Protein AF-A0A2S2PEB6-F1 (afdb_monomer)

Secondary structure (DSSP, 8-state):
---PPPSSPPPSS-HHHHHHHHHHHHHHHHTT-PPPHHHHHHHHHHHHHHTT---TTSGGG---HHHHHHHHHHTTTT----S--PPPHHHHT--HHHHHHHHHHHHHHHTT---

Organism: Schizaphis graminum (NCBI:txid13262)

Radius of gyration: 20.42 Å; Cα contacts (8 Å, |Δi|>4): 49; chains: 1; bounding box: 43×41×60 Å

Sequence (115 aa):
KKNLKKHGGQNVLTSSEEKCIVDAVLYASDWGYPFEKDDVKNLVKSYLDRAGKSLKPFKNNLPGEIWYENFIERHNTALKTRLGENIKRSRAAVSRTVVNEYFDNLEITLSGIPP

Structure (mmCIF, N/CA/C/O backbone):
data_AF-A0A2S2PEB6-F1
#
_entry.id   AF-A0A2S2PEB6-F1
#
loop_
_atom_site.group_PDB
_atom_site.id
_atom_site.type_symbol
_atom_site.label_atom_id
_atom_site.label_alt_id
_atom_site.label_comp_id
_atom_site.label_asym_id
_atom_site.label_entity_id
_atom_site.label_seq_id
_atom_site.pdbx_PDB_ins_code
_atom_site.Cartn_x
_atom_site.Cartn_y
_atom_site.Cartn_z
_atom_site.occupancy
_atom_site.B_iso_or_equiv
_atom_site.auth_seq_id
_atom_site.auth_comp_id
_atom_site.auth_asym_id
_atom_site.auth_atom_id
_atom_site.pdbx_PDB_model_num
ATOM 1 N N . LYS A 1 1 ? -3.354 0.898 -35.039 1.00 44.53 1 LYS A N 1
ATOM 2 C CA . LYS A 1 1 ? -2.581 1.983 -34.378 1.00 44.53 1 LYS A CA 1
ATOM 3 C C . LYS A 1 1 ? -1.471 1.336 -33.550 1.00 44.53 1 LYS A C 1
ATOM 5 O O . LYS A 1 1 ? -1.798 0.505 -32.715 1.00 44.53 1 LYS A O 1
ATOM 10 N N . LYS A 1 2 ? -0.186 1.625 -33.807 1.00 48.34 2 LYS A N 1
ATOM 11 C CA . LYS A 1 2 ? 0.911 1.152 -32.938 1.00 48.34 2 LYS A CA 1
ATOM 12 C C . LYS A 1 2 ? 0.753 1.830 -31.571 1.00 48.34 2 LYS A C 1
ATOM 14 O O . LYS A 1 2 ? 0.700 3.055 -31.524 1.00 48.34 2 LYS A O 1
ATOM 19 N N . ASN A 1 3 ? 0.644 1.052 -30.494 1.00 64.62 3 ASN A N 1
ATOM 20 C CA . ASN A 1 3 ? 0.682 1.570 -29.124 1.00 64.62 3 ASN A CA 1
ATOM 21 C C . ASN A 1 3 ? 2.096 2.101 -28.849 1.00 64.62 3 ASN A C 1
ATOM 23 O O . ASN A 1 3 ? 2.981 1.347 -28.445 1.00 64.62 3 ASN A O 1
ATOM 27 N N . LEU A 1 4 ? 2.333 3.380 -29.147 1.00 73.06 4 LEU A N 1
ATOM 28 C CA . LEU A 1 4 ? 3.573 4.054 -28.779 1.00 73.06 4 LEU A CA 1
ATOM 29 C C . LEU A 1 4 ? 3.622 4.163 -27.254 1.00 73.06 4 LEU A C 1
ATOM 31 O O . LEU A 1 4 ? 2.714 4.710 -26.628 1.00 73.06 4 LEU A O 1
ATOM 35 N N . LYS A 1 5 ? 4.670 3.594 -26.656 1.00 72.44 5 LYS A N 1
ATOM 36 C CA . LYS A 1 5 ? 4.932 3.729 -25.222 1.00 72.44 5 LYS A CA 1
ATOM 37 C C . LYS A 1 5 ? 5.228 5.192 -24.895 1.00 72.44 5 LYS A C 1
ATOM 39 O O . LYS A 1 5 ? 5.780 5.911 -25.728 1.00 72.44 5 LYS A O 1
ATOM 44 N N . LYS A 1 6 ? 4.888 5.619 -23.676 1.00 74.56 6 LYS A N 1
ATOM 45 C CA . LYS A 1 6 ? 5.285 6.944 -23.178 1.00 74.56 6 LYS A CA 1
ATOM 46 C C . LYS A 1 6 ? 6.811 7.061 -23.205 1.00 74.56 6 LYS A C 1
ATOM 48 O O . LYS A 1 6 ? 7.501 6.086 -22.907 1.00 74.56 6 LYS A O 1
ATOM 53 N N . HIS A 1 7 ? 7.315 8.240 -23.563 1.00 72.50 7 HIS A N 1
ATOM 54 C CA . HIS A 1 7 ? 8.745 8.537 -23.522 1.00 72.50 7 HIS A CA 1
ATOM 55 C C . HIS A 1 7 ? 9.278 8.403 -22.085 1.00 72.50 7 HIS A C 1
ATOM 57 O O . HIS A 1 7 ? 8.610 8.825 -21.143 1.00 72.50 7 HIS A O 1
ATOM 63 N N . GLY A 1 8 ? 10.467 7.808 -21.930 1.00 75.25 8 GLY A N 1
ATOM 64 C CA . GLY A 1 8 ? 11.104 7.550 -20.634 1.00 75.25 8 GLY A CA 1
ATOM 65 C C . GLY A 1 8 ? 11.080 6.081 -20.189 1.00 75.25 8 GLY A C 1
ATOM 66 O O . GLY A 1 8 ? 10.594 5.188 -20.895 1.00 75.25 8 GLY A O 1
ATOM 67 N N . GLY A 1 9 ? 11.653 5.829 -19.008 1.00 71.38 9 GLY A N 1
ATOM 68 C CA . GLY A 1 9 ? 11.642 4.513 -18.370 1.00 71.38 9 GLY A CA 1
ATOM 69 C C . GLY A 1 9 ? 10.210 4.040 -18.121 1.00 71.38 9 GLY A C 1
ATOM 70 O O . GLY A 1 9 ? 9.363 4.810 -17.682 1.00 71.38 9 GLY A O 1
ATOM 71 N N . GLN A 1 10 ? 9.924 2.781 -18.446 1.00 81.88 10 GLN A N 1
ATOM 72 C CA . GLN A 1 10 ? 8.596 2.212 -18.219 1.00 81.88 10 GLN A CA 1
ATOM 73 C C . GLN A 1 10 ? 8.445 1.785 -16.761 1.00 81.88 10 GLN A C 1
ATOM 75 O O . GLN A 1 10 ? 9.407 1.313 -16.150 1.00 81.88 10 GLN A O 1
ATOM 80 N N . ASN A 1 11 ? 7.227 1.894 -16.232 1.00 84.06 11 ASN A N 1
ATOM 81 C CA . ASN A 1 11 ? 6.918 1.378 -14.904 1.00 84.06 11 ASN A CA 1
ATOM 82 C C . ASN A 1 11 ? 7.187 -0.129 -14.854 1.00 84.06 11 ASN A C 1
ATOM 84 O O . ASN A 1 11 ? 6.872 -0.867 -15.790 1.00 84.06 11 ASN A O 1
ATOM 88 N N . VAL A 1 12 ? 7.776 -0.572 -13.744 1.00 88.56 12 VAL A N 1
ATOM 89 C CA . VAL A 1 12 ? 8.120 -1.985 -13.536 1.00 88.56 12 VAL A CA 1
ATOM 90 C C . VAL A 1 12 ? 6.863 -2.835 -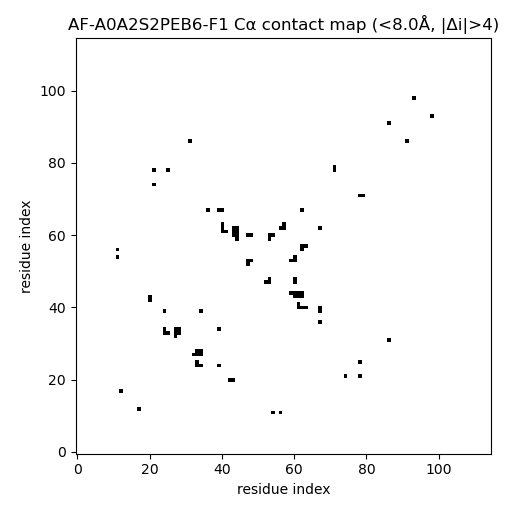13.309 1.00 88.56 12 VAL A C 1
ATOM 92 O O . VAL A 1 12 ? 6.832 -4.005 -13.677 1.00 88.56 12 VAL A O 1
ATOM 95 N N . LEU A 1 13 ? 5.826 -2.226 -12.731 1.00 91.44 13 LEU A N 1
ATOM 96 C CA . LEU A 1 13 ? 4.500 -2.802 -12.542 1.00 91.44 13 LEU A CA 1
ATOM 97 C C . LEU A 1 13 ? 3.545 -2.285 -13.621 1.00 91.44 13 LEU A C 1
ATOM 99 O O . LEU A 1 13 ? 3.635 -1.136 -14.063 1.00 91.44 13 LEU A O 1
ATOM 103 N N . THR A 1 14 ? 2.603 -3.129 -14.027 1.00 92.19 14 THR A N 1
ATOM 104 C CA . THR A 1 14 ? 1.500 -2.726 -14.903 1.00 92.19 14 THR A CA 1
ATOM 105 C C . THR A 1 14 ? 0.553 -1.766 -14.182 1.00 92.19 14 THR A C 1
ATOM 107 O O . THR A 1 14 ? 0.473 -1.738 -12.955 1.00 92.19 14 THR A O 1
ATOM 110 N N . SER A 1 15 ? -0.228 -0.995 -14.942 1.00 91.31 15 SER A N 1
ATOM 111 C CA . SER A 1 15 ? -1.199 -0.059 -14.361 1.00 91.31 15 SER A CA 1
ATOM 112 C C . SER A 1 15 ? -2.255 -0.750 -13.494 1.00 91.31 15 SER A C 1
ATOM 114 O O . SER A 1 15 ? -2.684 -0.181 -12.497 1.00 91.31 15 SER A O 1
ATOM 116 N N . SER A 1 16 ? -2.662 -1.975 -13.844 1.00 93.75 16 SER A N 1
ATOM 117 C CA . SER A 1 16 ? -3.588 -2.764 -13.026 1.00 93.75 16 SER A CA 1
ATOM 118 C C . SER A 1 16 ? -2.952 -3.219 -11.715 1.00 93.75 16 SER A C 1
ATOM 120 O O . SER A 1 16 ? -3.601 -3.155 -10.680 1.00 93.75 16 SER A O 1
ATOM 122 N N . GLU A 1 17 ? -1.683 -3.635 -11.745 1.00 94.50 17 GLU A N 1
ATOM 123 C CA . GLU A 1 17 ? -0.955 -4.033 -10.535 1.00 94.50 17 GLU A CA 1
ATOM 124 C C . GLU A 1 17 ? -0.756 -2.853 -9.591 1.00 94.50 17 GLU A C 1
ATOM 126 O O . GLU A 1 17 ? -1.050 -2.973 -8.404 1.00 94.50 17 GLU A O 1
ATOM 131 N N . GLU A 1 18 ? -0.316 -1.701 -10.112 1.00 94.12 18 GLU A N 1
ATOM 132 C CA . GLU A 1 18 ? -0.196 -0.493 -9.292 1.00 94.12 18 GLU A CA 1
ATOM 133 C C . GLU A 1 18 ? -1.540 -0.095 -8.693 1.00 94.12 18 GLU A C 1
ATOM 135 O O . GLU A 1 18 ? -1.592 0.205 -7.505 1.00 94.12 18 GLU A O 1
ATOM 140 N N . LYS A 1 19 ? -2.629 -0.151 -9.471 1.00 95.12 19 LYS A N 1
ATOM 141 C CA . LYS A 1 19 ? -3.965 0.166 -8.962 1.00 95.12 19 LYS A CA 1
ATOM 142 C C . LYS A 1 19 ? -4.355 -0.742 -7.793 1.00 95.12 19 LYS A C 1
ATOM 144 O O . LYS A 1 19 ? -4.764 -0.234 -6.759 1.00 95.12 19 LYS A O 1
ATOM 149 N N . CYS A 1 20 ? -4.174 -2.058 -7.916 1.00 96.44 20 CYS A N 1
ATOM 150 C CA . CYS A 1 20 ? -4.485 -2.985 -6.826 1.00 96.44 20 CYS A CA 1
ATOM 151 C C . CYS A 1 20 ? -3.660 -2.707 -5.560 1.00 96.44 20 CYS A C 1
ATOM 153 O O . CYS A 1 20 ? -4.169 -2.854 -4.452 1.00 96.44 20 CYS A O 1
ATOM 155 N N . ILE A 1 21 ? -2.397 -2.299 -5.712 1.00 96.31 21 ILE A N 1
ATOM 156 C CA . ILE A 1 21 ? -1.533 -1.935 -4.581 1.00 96.31 21 ILE A CA 1
ATOM 157 C C . ILE A 1 21 ? -2.017 -0.634 -3.930 1.00 96.31 21 ILE A C 1
ATOM 159 O O . ILE A 1 21 ? -2.101 -0.574 -2.707 1.00 96.31 21 ILE A O 1
ATOM 163 N N . VAL A 1 22 ? -2.375 0.382 -4.723 1.00 96.25 22 VAL A N 1
ATOM 164 C CA . VAL A 1 22 ? -2.954 1.640 -4.219 1.00 96.25 22 VAL A CA 1
ATOM 165 C C . VAL A 1 22 ? -4.249 1.367 -3.456 1.00 96.25 22 VAL A C 1
ATOM 167 O O . VAL A 1 22 ? -4.388 1.823 -2.323 1.00 96.25 22 VAL A O 1
ATOM 170 N N . ASP A 1 23 ? -5.160 0.581 -4.033 1.00 96.25 23 ASP A N 1
ATOM 171 C CA . ASP A 1 23 ? -6.435 0.230 -3.404 1.00 96.25 23 ASP A CA 1
ATOM 172 C C . ASP A 1 23 ? -6.202 -0.499 -2.067 1.00 96.25 23 ASP A C 1
ATOM 174 O O . ASP A 1 23 ? -6.808 -0.148 -1.058 1.00 96.25 23 ASP A O 1
ATOM 178 N N . ALA A 1 24 ? -5.262 -1.451 -2.015 1.00 95.31 24 ALA A N 1
ATOM 179 C CA . ALA A 1 24 ? -4.902 -2.147 -0.778 1.00 95.31 24 ALA A CA 1
ATOM 180 C C . ALA A 1 24 ? -4.376 -1.195 0.313 1.00 95.31 24 ALA A C 1
ATOM 182 O O . ALA A 1 24 ? -4.777 -1.309 1.472 1.00 95.31 24 ALA A O 1
ATOM 183 N N . VAL A 1 25 ? -3.516 -0.238 -0.054 1.00 94.75 25 VAL A N 1
ATOM 184 C CA . VAL A 1 25 ? -2.993 0.781 0.874 1.00 94.75 25 VAL A CA 1
ATOM 185 C C . VAL A 1 25 ? -4.117 1.683 1.396 1.00 94.75 25 VAL A C 1
ATOM 187 O O . VAL A 1 25 ? -4.162 1.988 2.590 1.00 94.75 25 VAL A O 1
ATOM 190 N N . LEU A 1 26 ? -5.056 2.079 0.531 1.00 93.12 26 LEU A N 1
ATOM 191 C CA . LEU A 1 26 ? -6.210 2.892 0.919 1.00 93.12 26 LEU A CA 1
ATOM 192 C C . LEU A 1 26 ? -7.158 2.131 1.852 1.00 93.12 26 LEU A C 1
ATOM 194 O O . LEU A 1 26 ? -7.552 2.680 2.879 1.00 93.12 26 LEU A O 1
ATOM 198 N N . TYR A 1 27 ? -7.469 0.864 1.560 1.00 93.31 27 TYR A N 1
ATOM 199 C CA . TYR A 1 27 ? -8.306 0.037 2.435 1.00 93.31 27 TYR A CA 1
ATOM 200 C C . TYR A 1 27 ? -7.689 -0.147 3.817 1.00 93.31 27 TYR A C 1
ATOM 202 O O . TYR A 1 27 ? -8.382 0.008 4.823 1.00 93.31 27 TYR A O 1
ATOM 210 N N . ALA A 1 28 ? -6.382 -0.409 3.882 1.00 90.88 28 ALA A N 1
ATOM 211 C CA . ALA A 1 28 ? -5.676 -0.511 5.151 1.00 90.88 28 ALA A CA 1
ATOM 212 C C . ALA A 1 28 ? -5.778 0.799 5.953 1.00 90.88 28 ALA A C 1
ATOM 214 O O . ALA A 1 28 ? -6.135 0.783 7.134 1.00 90.88 28 ALA A O 1
ATOM 215 N N . SER A 1 29 ? -5.591 1.952 5.297 1.00 87.81 29 SER A N 1
ATOM 216 C CA . SER A 1 29 ? -5.811 3.260 5.924 1.00 87.81 29 SER A CA 1
ATOM 217 C C . SER A 1 29 ? -7.259 3.452 6.386 1.00 87.81 29 SER A C 1
ATOM 219 O O . SER A 1 29 ? -7.484 4.012 7.459 1.00 87.81 29 SER A O 1
ATOM 221 N N . ASP A 1 30 ? -8.246 3.000 5.614 1.00 86.56 30 ASP A N 1
ATOM 222 C CA . ASP A 1 30 ? -9.661 3.144 5.953 1.00 86.56 30 ASP A CA 1
ATOM 223 C C . ASP A 1 30 ? -10.081 2.296 7.152 1.00 86.56 30 ASP A C 1
ATOM 225 O O . ASP A 1 30 ? -10.926 2.738 7.940 1.00 86.56 30 ASP A O 1
ATOM 229 N N . TRP A 1 31 ? -9.455 1.129 7.314 1.00 85.62 31 TRP A N 1
ATOM 230 C CA . TRP A 1 31 ? -9.553 0.270 8.495 1.00 85.62 31 TRP A CA 1
ATOM 231 C C . TRP A 1 31 ? -8.743 0.799 9.686 1.00 85.62 31 TRP A C 1
ATOM 233 O O . TRP A 1 31 ? -8.856 0.285 10.799 1.00 85.62 31 TRP A O 1
ATOM 243 N N . GLY A 1 32 ? -7.976 1.873 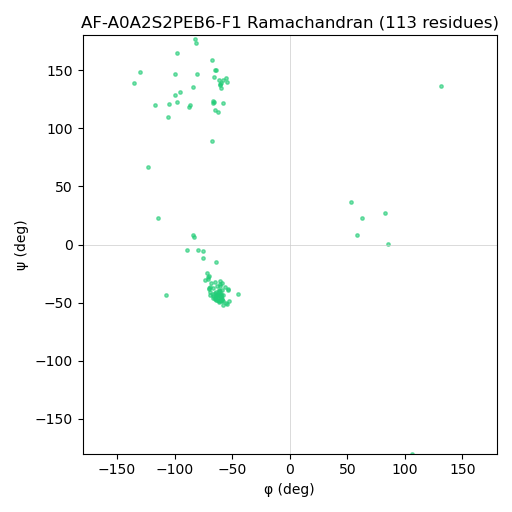9.484 1.00 84.88 32 GLY A N 1
ATOM 244 C CA . GLY A 1 32 ? -7.196 2.538 10.520 1.00 84.88 32 GLY A CA 1
ATOM 245 C C . GLY A 1 32 ? -5.847 1.883 10.800 1.00 84.88 32 GLY A C 1
ATOM 246 O O . GLY A 1 32 ? -5.347 2.015 11.916 1.00 84.88 32 GLY A O 1
ATOM 247 N N . TYR A 1 33 ? -5.289 1.211 9.794 1.00 86.88 33 TYR A N 1
ATOM 248 C CA . TYR A 1 33 ? -3.941 0.650 9.743 1.00 86.88 33 TYR A CA 1
ATOM 249 C C . TYR A 1 33 ? -3.206 1.229 8.520 1.00 86.88 33 TYR A C 1
ATOM 251 O O . TYR A 1 33 ? -2.976 0.516 7.543 1.00 86.88 33 TYR A O 1
ATOM 259 N N . PRO A 1 34 ? -2.916 2.545 8.499 1.00 88.44 34 PRO A N 1
ATOM 260 C CA . PRO A 1 34 ? -2.207 3.156 7.381 1.00 88.44 34 PRO A CA 1
ATOM 261 C C . PRO A 1 34 ? -0.816 2.537 7.233 1.00 88.44 34 PRO A C 1
ATOM 263 O O . PRO A 1 34 ? -0.157 2.242 8.226 1.00 88.44 34 PRO A O 1
ATOM 266 N N . PHE A 1 35 ? -0.382 2.347 5.990 1.00 91.88 35 PHE A N 1
ATOM 267 C CA . PHE A 1 35 ? 0.914 1.743 5.697 1.00 91.88 35 PHE A CA 1
ATOM 268 C C . PHE A 1 35 ? 2.023 2.785 5.738 1.00 91.88 35 PHE A C 1
ATOM 270 O O . PHE A 1 35 ? 1.903 3.862 5.146 1.00 91.88 35 PHE A O 1
ATOM 277 N N . GLU A 1 36 ? 3.126 2.427 6.383 1.00 91.25 36 GLU A N 1
ATOM 278 C CA . GLU A 1 36 ? 4.377 3.153 6.272 1.00 91.25 36 GLU A CA 1
ATOM 279 C C . GLU A 1 36 ? 5.131 2.740 5.001 1.00 91.25 36 GLU A C 1
AT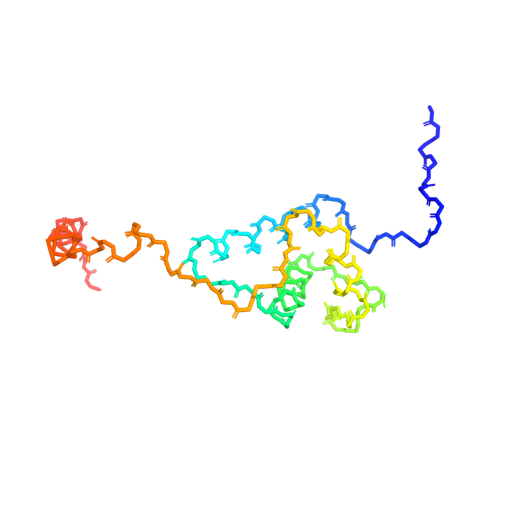OM 281 O O . GLU A 1 36 ? 4.761 1.815 4.270 1.00 91.25 36 GLU A O 1
ATOM 286 N N . LYS A 1 37 ? 6.232 3.435 4.715 1.00 93.69 37 LYS A N 1
ATOM 287 C CA . LYS A 1 37 ? 7.040 3.189 3.517 1.00 93.69 37 LYS A CA 1
ATOM 288 C C . LYS A 1 37 ? 7.447 1.721 3.366 1.00 93.69 37 LYS A C 1
ATOM 290 O O . LYS A 1 37 ? 7.328 1.148 2.279 1.00 93.69 37 LYS A O 1
ATOM 295 N N . ASP A 1 38 ? 7.969 1.127 4.436 1.00 95.38 38 ASP A N 1
ATOM 296 C CA . ASP A 1 38 ? 8.448 -0.251 4.391 1.00 95.38 38 ASP A CA 1
ATOM 297 C C . ASP A 1 38 ? 7.296 -1.255 4.287 1.00 95.38 38 ASP A C 1
ATOM 299 O O . ASP A 1 38 ? 7.467 -2.280 3.628 1.00 95.38 38 ASP A O 1
ATOM 303 N N . ASP A 1 39 ? 6.101 -0.932 4.788 1.00 95.25 39 ASP A N 1
ATOM 304 C CA . ASP A 1 39 ? 4.902 -1.750 4.575 1.00 95.25 39 ASP A CA 1
ATOM 305 C C . ASP A 1 39 ? 4.516 -1.791 3.098 1.00 95.25 39 ASP A C 1
ATOM 307 O O . ASP A 1 39 ? 4.268 -2.866 2.553 1.00 95.25 39 ASP A O 1
ATOM 311 N N . VAL A 1 40 ? 4.538 -0.646 2.405 1.00 95.81 40 VAL A N 1
ATOM 312 C CA . VAL A 1 40 ? 4.258 -0.583 0.958 1.00 95.81 40 VAL A CA 1
ATOM 313 C C . VAL A 1 40 ? 5.297 -1.386 0.168 1.00 95.81 40 VAL A C 1
ATOM 315 O O . VAL A 1 40 ? 4.944 -2.158 -0.728 1.00 95.81 40 VAL A O 1
ATOM 318 N N . LYS A 1 41 ? 6.585 -1.261 0.510 1.00 96.75 41 LYS A N 1
ATOM 319 C CA . LYS A 1 41 ? 7.662 -2.036 -0.133 1.00 96.75 41 LYS A CA 1
ATOM 320 C C . LYS A 1 41 ? 7.502 -3.538 0.116 1.00 96.75 41 LYS A C 1
ATOM 322 O O . LYS A 1 41 ? 7.647 -4.332 -0.816 1.00 96.75 41 LYS A O 1
ATOM 327 N N . ASN A 1 42 ? 7.164 -3.932 1.342 1.00 97.56 42 ASN A N 1
ATOM 328 C CA . ASN A 1 42 ? 6.927 -5.326 1.706 1.00 97.56 42 ASN A CA 1
ATOM 329 C C . ASN A 1 42 ? 5.654 -5.885 1.062 1.00 97.56 42 ASN A C 1
ATOM 331 O O . ASN A 1 42 ? 5.665 -7.032 0.619 1.00 97.56 42 ASN A O 1
ATOM 335 N N . LEU A 1 43 ? 4.594 -5.085 0.924 1.00 97.12 43 LEU A N 1
ATOM 336 C CA . LEU A 1 43 ? 3.380 -5.449 0.195 1.00 97.12 43 LEU A CA 1
ATOM 337 C C . LEU A 1 43 ? 3.711 -5.808 -1.257 1.00 97.12 43 LEU A C 1
ATOM 339 O O . LEU A 1 43 ? 3.302 -6.866 -1.740 1.00 97.12 43 LEU A O 1
ATOM 343 N N . VAL A 1 44 ? 4.496 -4.967 -1.935 1.00 97.06 44 VAL A N 1
ATOM 344 C CA . VAL A 1 44 ? 4.920 -5.203 -3.324 1.00 97.06 44 VAL A CA 1
ATOM 345 C C . VAL A 1 44 ? 5.794 -6.450 -3.421 1.00 97.06 44 VAL A C 1
ATOM 347 O O . VAL A 1 44 ? 5.532 -7.301 -4.268 1.00 97.06 44 VAL A O 1
ATOM 350 N N . LYS A 1 45 ? 6.781 -6.608 -2.530 1.00 96.88 45 LYS A N 1
ATOM 351 C CA . LYS A 1 45 ? 7.613 -7.818 -2.467 1.00 96.88 45 LYS A CA 1
ATOM 352 C C . LYS A 1 45 ? 6.751 -9.071 -2.324 1.00 96.88 45 LYS A C 1
ATOM 354 O O . LYS A 1 45 ? 6.876 -10.013 -3.098 1.00 96.88 45 LYS A O 1
ATOM 359 N N . SER A 1 46 ? 5.841 -9.051 -1.356 1.00 97.06 46 SER A N 1
ATOM 360 C CA . SER A 1 46 ? 4.946 -10.160 -1.044 1.00 97.06 46 SER A CA 1
ATOM 361 C C . SER A 1 46 ? 4.027 -10.504 -2.221 1.00 97.06 46 SER A C 1
ATOM 363 O O . SER A 1 46 ? 3.798 -11.677 -2.511 1.00 97.06 46 SER A O 1
ATOM 365 N N . TYR A 1 47 ? 3.534 -9.491 -2.941 1.00 96.69 47 TYR A N 1
ATOM 366 C CA . TYR A 1 47 ? 2.785 -9.679 -4.181 1.00 96.69 47 TYR A CA 1
ATOM 367 C C . TYR A 1 47 ? 3.631 -10.363 -5.265 1.00 96.69 47 TYR A C 1
ATOM 369 O O . TYR A 1 47 ? 3.187 -11.354 -5.842 1.00 96.69 47 TYR A O 1
ATOM 377 N N . LEU A 1 48 ? 4.846 -9.871 -5.519 1.00 96.38 48 LEU A N 1
ATOM 378 C CA . LEU A 1 48 ? 5.736 -10.413 -6.549 1.00 96.38 48 LEU A CA 1
ATOM 379 C C . LEU A 1 48 ? 6.153 -11.855 -6.256 1.00 96.38 48 LEU A C 1
ATOM 381 O O . LEU A 1 48 ? 6.102 -12.693 -7.156 1.00 96.38 48 LEU A O 1
ATOM 385 N N . ASP A 1 49 ? 6.489 -12.152 -5.000 1.00 96.44 49 ASP A N 1
ATOM 386 C CA . ASP A 1 49 ? 6.863 -13.494 -4.554 1.00 96.44 49 ASP A CA 1
ATOM 387 C C . ASP A 1 49 ? 5.709 -14.484 -4.750 1.00 96.44 49 ASP A C 1
ATOM 389 O O . ASP A 1 49 ? 5.898 -15.538 -5.354 1.00 96.44 49 ASP A O 1
ATOM 393 N N . ARG A 1 50 ? 4.488 -14.124 -4.320 1.00 96.25 50 ARG A N 1
ATOM 394 C CA . ARG A 1 50 ? 3.293 -14.963 -4.523 1.00 96.25 50 ARG A CA 1
ATOM 395 C C . ARG A 1 50 ? 2.923 -15.127 -5.994 1.00 96.25 50 ARG A C 1
ATOM 397 O O . ARG A 1 50 ? 2.401 -16.167 -6.376 1.00 96.25 50 ARG A O 1
ATOM 404 N N . ALA A 1 51 ? 3.176 -14.110 -6.813 1.00 93.69 51 ALA A N 1
ATOM 405 C CA . ALA A 1 51 ? 2.925 -14.157 -8.248 1.00 93.69 51 ALA A CA 1
ATOM 406 C C . ALA A 1 51 ? 4.020 -14.908 -9.030 1.00 93.69 51 ALA A C 1
ATOM 408 O O . ALA A 1 51 ? 3.900 -15.034 -10.249 1.00 93.69 51 ALA A O 1
ATOM 409 N N . GLY A 1 52 ? 5.102 -15.354 -8.375 1.00 94.06 52 GLY A N 1
ATOM 410 C CA . GLY A 1 52 ?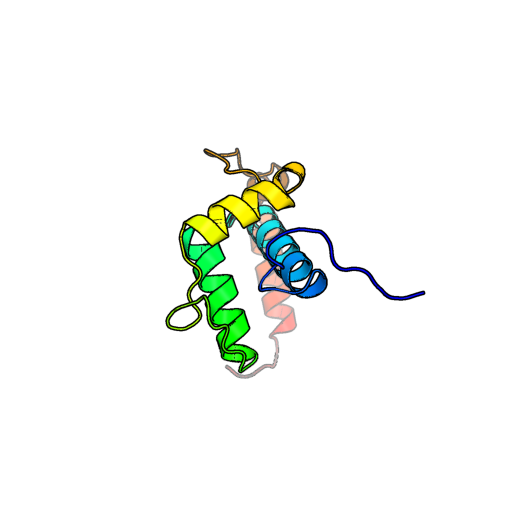 6.254 -15.971 -9.040 1.00 94.06 52 GLY A CA 1
ATOM 411 C C . GLY A 1 52 ? 6.977 -15.024 -10.007 1.00 94.06 52 GLY A C 1
ATOM 412 O O . GLY A 1 52 ? 7.632 -15.474 -10.947 1.00 94.06 52 GLY A O 1
ATOM 413 N N . LYS A 1 53 ? 6.835 -13.706 -9.821 1.00 92.25 53 LYS A N 1
ATOM 414 C CA . LYS A 1 53 ? 7.428 -12.682 -10.688 1.00 92.25 53 LYS A CA 1
ATOM 415 C C . LYS A 1 53 ? 8.754 -12.225 -10.102 1.00 92.25 53 LYS A C 1
ATOM 417 O O . LYS A 1 53 ? 8.824 -11.864 -8.933 1.00 92.25 53 LYS A O 1
ATOM 422 N N . SER A 1 54 ? 9.792 -12.182 -10.935 1.00 92.00 54 SER A N 1
ATOM 423 C CA . SER A 1 54 ? 11.069 -11.561 -10.584 1.00 92.00 54 SER A CA 1
ATOM 424 C C . SER A 1 54 ? 11.345 -10.382 -11.503 1.00 92.00 54 SER A C 1
ATOM 426 O O . SER A 1 54 ? 11.398 -10.523 -12.728 1.00 92.00 54 SER A O 1
ATOM 428 N N . LEU A 1 55 ? 11.487 -9.199 -10.911 1.00 88.81 55 LEU A N 1
ATOM 429 C CA . LEU A 1 55 ? 11.719 -7.961 -11.643 1.00 88.81 55 LEU A CA 1
ATOM 430 C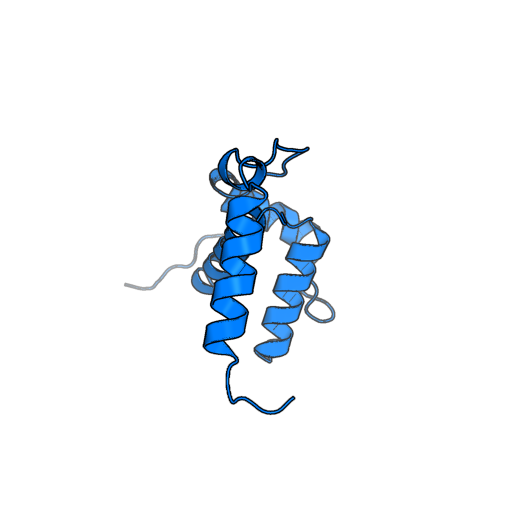 C . LEU A 1 55 ? 13.186 -7.558 -11.500 1.00 88.81 55 LEU A C 1
ATOM 432 O O . LEU A 1 55 ? 13.654 -7.296 -10.397 1.00 88.81 55 LEU A O 1
ATOM 436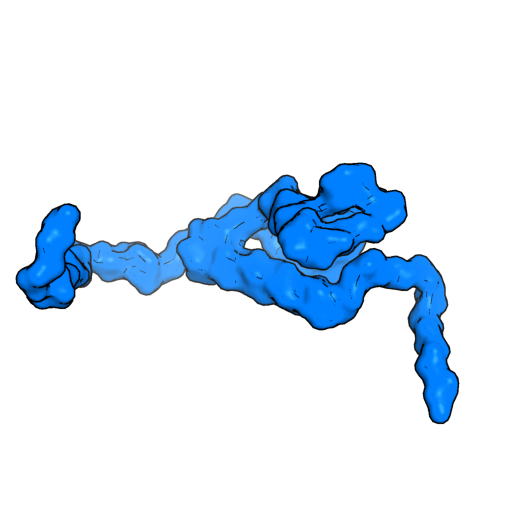 N N . LYS A 1 56 ? 13.896 -7.440 -12.631 1.00 86.88 56 LYS A N 1
ATOM 437 C CA . LYS A 1 56 ? 15.325 -7.070 -12.685 1.00 86.88 56 LYS A CA 1
ATOM 438 C C . LYS A 1 56 ? 15.738 -5.886 -11.787 1.00 86.88 56 LYS A C 1
ATOM 440 O O . LYS A 1 56 ? 16.804 -5.990 -11.189 1.00 86.88 56 LYS A O 1
ATOM 445 N N . PRO A 1 57 ? 14.976 -4.774 -11.678 1.00 88.00 57 PRO A N 1
ATOM 446 C CA . PRO A 1 57 ? 15.396 -3.650 -10.838 1.00 88.00 57 PRO A CA 1
ATOM 447 C C . PRO A 1 57 ? 15.230 -3.895 -9.330 1.00 88.00 57 PRO A C 1
ATOM 449 O O . PRO A 1 57 ? 15.738 -3.102 -8.542 1.00 88.00 57 PRO A O 1
ATOM 452 N N . PHE A 1 58 ? 14.526 -4.950 -8.904 1.00 92.75 58 PHE A N 1
ATOM 453 C CA . PHE A 1 58 ? 14.264 -5.229 -7.491 1.00 92.75 58 PHE A CA 1
ATOM 454 C C . PHE A 1 58 ? 15.121 -6.394 -7.004 1.00 92.75 58 PHE A C 1
ATOM 456 O O . PHE A 1 58 ? 14.887 -7.557 -7.337 1.00 92.75 58 PHE A O 1
ATOM 463 N N . LYS A 1 59 ? 16.107 -6.090 -6.158 1.00 92.56 59 LYS A N 1
ATOM 464 C CA . LYS A 1 59 ? 16.895 -7.124 -5.485 1.00 92.56 59 LYS A CA 1
ATOM 465 C C . LYS A 1 59 ? 15.984 -7.881 -4.516 1.00 92.56 59 LYS A C 1
ATOM 467 O O . LYS A 1 59 ? 15.375 -7.273 -3.642 1.00 92.56 59 LYS A O 1
ATOM 472 N N . ASN A 1 60 ? 15.897 -9.203 -4.668 1.00 92.81 60 ASN A N 1
ATOM 473 C CA . ASN A 1 60 ? 15.018 -10.065 -3.866 1.00 92.81 60 ASN A CA 1
ATOM 474 C C . ASN A 1 60 ? 13.547 -9.604 -3.873 1.00 92.81 60 ASN A C 1
ATOM 476 O O . ASN A 1 60 ? 12.885 -9.654 -2.837 1.00 92.81 60 ASN A O 1
ATOM 480 N N . ASN A 1 61 ? 13.067 -9.095 -5.018 1.00 94.81 61 ASN A N 1
ATOM 481 C CA . ASN A 1 61 ? 11.723 -8.531 -5.194 1.00 94.81 61 ASN A CA 1
ATOM 482 C C . ASN A 1 61 ? 11.370 -7.356 -4.269 1.00 94.81 61 ASN A C 1
ATOM 484 O O . ASN A 1 61 ? 10.230 -6.900 -4.277 1.00 94.81 61 ASN A O 1
ATOM 488 N N . LEU A 1 62 ? 12.331 -6.825 -3.510 1.00 96.12 62 LEU A N 1
ATOM 489 C CA . LEU A 1 62 ? 12.116 -5.679 -2.644 1.00 96.12 62 LEU A CA 1
ATOM 490 C C . LEU A 1 62 ? 12.333 -4.386 -3.442 1.00 96.12 62 LEU A C 1
ATOM 492 O O . LEU A 1 62 ? 13.440 -4.166 -3.951 1.00 96.12 62 LEU A O 1
ATOM 496 N N . PRO A 1 63 ? 11.319 -3.513 -3.556 1.00 96.25 63 PRO A N 1
ATOM 497 C CA . PRO A 1 63 ? 11.511 -2.216 -4.180 1.00 96.25 63 PRO A CA 1
ATOM 498 C C . PRO A 1 63 ? 12.451 -1.330 -3.361 1.00 96.25 63 PRO A C 1
ATOM 500 O O . PRO A 1 63 ? 12.445 -1.354 -2.129 1.00 96.25 63 PRO A O 1
ATOM 503 N N . GLY A 1 64 ? 13.256 -0.532 -4.060 1.00 95.00 64 GLY A N 1
ATOM 504 C CA . GLY A 1 64 ? 14.144 0.452 -3.443 1.00 95.00 64 GLY A CA 1
ATOM 505 C C . GLY A 1 64 ? 13.441 1.765 -3.089 1.00 95.00 64 GLY A C 1
ATOM 506 O O . GLY A 1 64 ? 12.277 1.979 -3.424 1.00 95.00 64 GLY A O 1
ATOM 507 N N . GLU A 1 65 ? 14.192 2.671 -2.466 1.00 94.56 65 GLU A N 1
ATOM 508 C CA . GLU A 1 65 ? 13.709 3.989 -2.033 1.00 94.56 65 GLU A CA 1
ATOM 509 C C . GLU A 1 65 ? 13.156 4.828 -3.188 1.00 94.56 65 GLU A C 1
ATOM 511 O O . GLU A 1 65 ? 12.001 5.239 -3.175 1.00 94.56 65 GLU A O 1
ATOM 516 N N . ILE A 1 66 ? 13.952 4.964 -4.249 1.00 93.19 66 ILE A N 1
ATOM 517 C CA . ILE A 1 66 ? 13.606 5.742 -5.443 1.00 93.19 66 ILE A CA 1
ATOM 518 C C . ILE A 1 66 ? 12.324 5.210 -6.098 1.00 93.19 66 ILE A C 1
ATOM 520 O O . ILE A 1 66 ? 11.541 5.963 -6.673 1.00 93.19 66 ILE A O 1
ATOM 524 N N . TRP A 1 67 ? 12.081 3.897 -6.038 1.00 94.62 67 TRP A N 1
ATOM 525 C CA . TRP A 1 67 ? 10.834 3.346 -6.566 1.00 94.62 67 TRP A CA 1
ATOM 526 C C . TRP A 1 67 ? 9.630 3.816 -5.746 1.00 94.62 67 TRP A C 1
ATOM 528 O O . TRP A 1 67 ? 8.618 4.183 -6.343 1.00 94.62 67 TRP A O 1
ATOM 538 N N . TYR A 1 68 ? 9.747 3.822 -4.415 1.00 94.75 68 TYR A N 1
ATOM 539 C CA . TYR A 1 68 ? 8.680 4.256 -3.517 1.00 94.75 68 TYR A CA 1
ATOM 540 C C . TYR A 1 68 ? 8.360 5.739 -3.712 1.00 94.75 68 TYR A C 1
ATOM 542 O O . TYR A 1 68 ? 7.197 6.080 -3.905 1.00 94.75 68 TYR A O 1
ATOM 550 N N . GLU A 1 69 ? 9.375 6.603 -3.745 1.00 93.50 69 GLU A N 1
ATOM 551 C CA . GLU A 1 69 ? 9.195 8.043 -3.977 1.00 93.50 69 GLU A CA 1
ATOM 552 C C . GLU A 1 69 ? 8.441 8.300 -5.285 1.00 93.50 69 GLU A C 1
ATOM 554 O O . GLU A 1 69 ? 7.395 8.949 -5.290 1.00 93.50 69 GLU A O 1
ATOM 559 N N . ASN A 1 70 ? 8.898 7.679 -6.378 1.00 93.06 70 ASN A N 1
ATOM 560 C CA . ASN A 1 70 ? 8.232 7.784 -7.672 1.00 93.06 70 ASN A CA 1
ATOM 561 C C . ASN A 1 70 ? 6.806 7.197 -7.640 1.00 93.06 70 ASN A C 1
ATOM 563 O O . ASN A 1 70 ? 5.925 7.677 -8.349 1.00 93.06 70 ASN A O 1
ATOM 567 N N . PHE A 1 71 ? 6.569 6.114 -6.891 1.00 93.69 71 PHE A N 1
ATOM 568 C CA . PHE A 1 71 ? 5.242 5.506 -6.747 1.00 93.69 71 PHE A CA 1
ATOM 569 C C . PHE A 1 71 ? 4.270 6.452 -6.038 1.00 93.69 71 PHE A C 1
ATOM 571 O O . PHE A 1 71 ? 3.165 6.664 -6.535 1.00 93.69 71 PHE A O 1
ATOM 578 N N . ILE A 1 72 ? 4.695 7.077 -4.939 1.00 93.44 72 ILE A N 1
ATOM 579 C CA . ILE A 1 72 ? 3.891 8.079 -4.235 1.00 93.44 72 ILE A CA 1
ATOM 580 C C . ILE A 1 72 ? 3.663 9.307 -5.115 1.00 93.44 72 ILE A C 1
ATOM 582 O O . ILE A 1 72 ? 2.537 9.785 -5.187 1.00 93.44 72 ILE A O 1
ATOM 586 N N . GLU A 1 73 ? 4.677 9.785 -5.840 1.00 92.31 73 GLU A N 1
ATOM 587 C CA . GLU A 1 73 ? 4.533 10.924 -6.753 1.00 92.31 73 GLU A CA 1
ATOM 588 C C . GLU A 1 73 ? 3.490 10.653 -7.847 1.00 92.31 73 GLU A C 1
ATOM 590 O O . GLU A 1 73 ? 2.612 11.483 -8.084 1.00 92.31 73 GLU A O 1
ATOM 595 N N . ARG A 1 74 ? 3.524 9.462 -8.465 1.00 92.38 74 ARG A N 1
ATOM 596 C CA . ARG A 1 74 ? 2.541 9.052 -9.485 1.00 92.38 74 ARG A CA 1
ATOM 597 C C . ARG A 1 74 ? 1.109 9.008 -8.957 1.00 92.38 74 ARG A C 1
ATOM 599 O O . ARG A 1 74 ? 0.182 9.253 -9.725 1.00 92.38 74 ARG A O 1
ATOM 606 N N . HIS A 1 75 ? 0.935 8.687 -7.677 1.00 93.31 75 HIS A N 1
ATOM 607 C CA . HIS A 1 75 ? -0.368 8.478 -7.041 1.00 93.31 75 HIS A CA 1
ATOM 608 C C . HIS A 1 75 ? -0.680 9.535 -5.973 1.00 93.31 75 HIS A C 1
ATOM 610 O O . HIS A 1 75 ? -1.521 9.302 -5.109 1.00 93.31 75 HIS A O 1
ATOM 616 N N . ASN A 1 76 ? -0.048 10.713 -6.042 1.00 90.94 76 ASN A N 1
ATOM 617 C CA . ASN A 1 76 ? -0.102 11.759 -5.008 1.00 90.94 76 ASN A CA 1
ATOM 618 C C . ASN A 1 76 ? -1.497 12.377 -4.777 1.00 90.94 76 ASN A C 1
ATOM 620 O O . ASN A 1 76 ? -1.740 13.057 -3.774 1.00 90.94 76 ASN A O 1
ATOM 624 N N . THR A 1 77 ? -2.422 12.154 -5.711 1.00 90.00 77 THR A N 1
ATOM 625 C CA . THR A 1 77 ? -3.823 12.561 -5.599 1.00 90.00 77 THR A CA 1
ATOM 626 C C . THR A 1 77 ? -4.585 11.681 -4.613 1.00 90.00 77 THR A C 1
ATOM 628 O O . THR A 1 77 ? -5.493 12.178 -3.951 1.00 90.00 77 THR A O 1
ATOM 631 N N . ALA A 1 78 ? -4.195 10.409 -4.486 1.00 88.75 78 ALA A N 1
ATOM 632 C CA . ALA A 1 78 ? -4.822 9.423 -3.610 1.00 88.75 78 ALA A CA 1
ATOM 633 C C . ALA A 1 78 ? -3.960 9.094 -2.381 1.00 88.75 78 ALA A C 1
ATOM 635 O O . ALA A 1 78 ? -4.470 9.023 -1.266 1.00 88.75 78 ALA A O 1
ATOM 636 N N . LEU A 1 79 ? -2.652 8.913 -2.571 1.00 90.25 79 LEU A N 1
ATOM 637 C CA . LEU A 1 79 ? -1.701 8.560 -1.524 1.00 90.25 79 LEU A CA 1
ATOM 638 C C . LEU A 1 79 ? -0.978 9.808 -1.022 1.00 90.25 79 LEU A C 1
ATOM 640 O O . LEU A 1 79 ? -0.312 10.509 -1.781 1.00 90.25 79 LEU A O 1
ATOM 644 N N . LYS A 1 80 ? -1.075 10.067 0.282 1.00 81.31 80 LYS A N 1
ATOM 645 C CA . LYS A 1 80 ? -0.311 11.113 0.965 1.00 81.31 80 LYS A CA 1
ATOM 646 C C . LYS A 1 80 ? 0.241 10.567 2.269 1.00 81.31 80 LYS A C 1
ATOM 648 O O . LYS A 1 80 ? -0.473 9.888 3.003 1.00 81.31 80 LYS A O 1
ATOM 653 N N . THR A 1 81 ? 1.484 10.915 2.581 1.00 71.88 81 THR A N 1
ATOM 654 C CA . THR A 1 81 ? 2.066 10.640 3.896 1.00 71.88 81 THR A CA 1
ATOM 655 C C . THR A 1 81 ? 1.299 11.445 4.943 1.00 71.88 81 THR A C 1
ATOM 657 O O . THR A 1 81 ? 1.285 12.676 4.899 1.00 71.88 81 THR A O 1
ATOM 660 N N . ARG A 1 82 ? 0.620 10.759 5.863 1.00 68.88 82 ARG A N 1
ATOM 661 C CA . ARG A 1 82 ? -0.151 11.386 6.941 1.00 68.88 82 ARG A CA 1
ATOM 662 C C . ARG A 1 82 ? 0.671 11.362 8.225 1.00 68.88 82 ARG A C 1
ATOM 664 O O . ARG A 1 82 ? 1.134 10.306 8.629 1.00 68.88 82 ARG A O 1
ATOM 671 N N . LEU A 1 83 ? 0.815 12.517 8.877 1.00 62.09 83 LEU A N 1
ATOM 672 C CA . LEU A 1 83 ? 1.521 12.655 10.163 1.00 62.09 83 LEU A CA 1
ATOM 673 C C . LEU A 1 83 ? 0.630 12.336 11.385 1.00 62.09 83 LEU A C 1
ATOM 675 O O . LEU A 1 83 ? 1.041 12.539 12.521 1.00 62.09 83 LEU A O 1
ATOM 679 N N . GLY A 1 84 ? -0.578 11.816 11.153 1.00 59.69 84 GLY A N 1
ATOM 680 C CA . GLY A 1 84 ? -1.547 11.443 12.181 1.00 59.69 84 GLY A CA 1
ATOM 681 C C . GLY A 1 84 ? -2.932 12.004 11.873 1.00 59.69 84 GLY A C 1
ATOM 682 O O . GLY A 1 84 ? -3.072 13.157 11.470 1.00 59.69 84 GLY A O 1
ATOM 683 N N . GLU A 1 85 ? -3.964 11.184 12.053 1.00 62.91 85 GLU A N 1
ATOM 684 C CA . GLU A 1 85 ? -5.360 11.612 11.972 1.00 62.91 85 GLU A CA 1
ATOM 685 C C . GLU A 1 85 ? -6.129 11.128 13.195 1.00 62.91 85 GLU A C 1
ATOM 687 O O . GLU A 1 85 ? -5.856 10.056 13.737 1.00 62.91 85 GLU A O 1
ATOM 692 N N . ASN A 1 86 ? -7.129 11.909 13.608 1.00 69.56 86 ASN A N 1
ATOM 693 C CA . ASN A 1 86 ? -8.092 11.451 14.598 1.00 69.56 86 ASN A CA 1
ATOM 694 C C . ASN A 1 86 ? -8.824 10.216 14.059 1.00 69.56 86 ASN A C 1
ATOM 696 O O . ASN A 1 86 ? -9.244 10.191 12.899 1.00 69.56 86 ASN A O 1
ATOM 700 N N . ILE A 1 87 ? -9.018 9.206 14.909 1.00 69.88 87 ILE A N 1
ATOM 701 C CA . ILE A 1 87 ? -9.819 8.036 14.541 1.00 69.88 87 ILE A CA 1
ATOM 702 C C . ILE A 1 87 ? -11.222 8.474 14.093 1.00 69.88 87 ILE A C 1
ATOM 704 O O . ILE A 1 87 ? -11.806 9.413 14.640 1.00 69.88 87 ILE A O 1
ATOM 708 N N . LYS A 1 88 ? -11.780 7.792 13.084 1.00 74.31 88 LYS A N 1
ATOM 709 C CA . LYS A 1 88 ? -13.130 8.089 12.577 1.00 74.31 88 LYS A CA 1
ATOM 710 C C . LYS A 1 88 ? -14.144 8.040 13.727 1.00 74.31 88 LYS A C 1
ATOM 712 O O . LYS A 1 88 ? -14.093 7.131 14.555 1.00 74.31 88 LYS A O 1
ATOM 717 N N . ARG A 1 89 ? -15.113 8.969 13.741 1.00 78.31 89 ARG A N 1
ATOM 718 C CA . ARG A 1 89 ? -16.161 9.024 14.781 1.00 78.31 89 ARG A CA 1
ATOM 719 C C . ARG A 1 89 ? -16.897 7.690 14.920 1.00 78.31 89 ARG A C 1
ATOM 721 O O . ARG A 1 89 ? -17.155 7.276 16.036 1.00 78.31 89 ARG A O 1
ATOM 728 N N . SER A 1 90 ? -17.181 7.003 13.814 1.00 77.69 90 SER A N 1
ATOM 729 C CA . SER A 1 90 ? -17.802 5.671 13.830 1.00 77.69 90 SER A CA 1
ATOM 730 C C . SER A 1 90 ? -16.976 4.634 14.598 1.00 77.69 90 SER A C 1
ATOM 732 O O . SER A 1 90 ? -17.542 3.854 15.352 1.00 77.69 90 SER A O 1
ATOM 734 N N . ARG A 1 91 ? -15.641 4.662 14.468 1.00 74.88 91 ARG A N 1
ATOM 735 C CA . ARG A 1 91 ? -14.724 3.797 15.228 1.00 74.88 91 ARG A CA 1
ATOM 736 C C . ARG A 1 91 ? -14.668 4.191 16.705 1.00 74.88 91 ARG A C 1
ATOM 738 O O . ARG A 1 91 ? -14.599 3.321 17.561 1.00 74.88 91 ARG A O 1
ATOM 745 N N . ALA A 1 92 ? -14.712 5.488 17.004 1.00 78.75 92 ALA A N 1
ATOM 746 C CA . ALA A 1 92 ? -14.751 5.986 18.380 1.00 78.75 92 ALA A CA 1
ATOM 747 C C . ALA A 1 92 ? -16.106 5.745 19.074 1.00 78.75 92 ALA A C 1
ATOM 749 O O . ALA A 1 92 ? -16.167 5.686 20.295 1.00 78.75 92 ALA A O 1
ATOM 750 N N . ALA A 1 93 ? -17.190 5.618 18.303 1.00 84.25 93 ALA A N 1
ATOM 751 C CA . ALA A 1 93 ? -18.558 5.469 18.796 1.00 84.25 93 ALA A CA 1
ATOM 752 C C . ALA A 1 93 ? -18.933 4.026 19.180 1.00 84.25 93 ALA A C 1
ATOM 754 O O . ALA A 1 93 ? -20.097 3.769 19.487 1.00 84.25 93 ALA A O 1
ATOM 755 N N . VAL A 1 94 ? -17.983 3.084 19.164 1.00 83.12 94 VAL A N 1
ATOM 756 C CA . VAL A 1 94 ? -18.216 1.708 19.624 1.00 83.12 94 VAL A CA 1
ATOM 757 C C . VAL A 1 94 ? -18.578 1.738 21.111 1.00 83.12 94 VAL A C 1
ATOM 759 O O . VAL A 1 94 ? -17.769 2.126 21.953 1.00 83.12 94 VAL A O 1
ATOM 762 N N . SER A 1 95 ? -19.814 1.352 21.430 1.00 87.50 95 SER A N 1
ATOM 763 C CA . SER A 1 95 ? -20.341 1.324 22.795 1.00 87.50 95 SER A CA 1
ATOM 764 C C . SER A 1 95 ? -20.270 -0.082 23.393 1.00 87.50 95 SER A C 1
ATOM 766 O O . SER A 1 95 ? -20.140 -1.075 22.677 1.00 87.50 95 SER A O 1
ATOM 768 N N . ARG A 1 96 ? -20.422 -0.182 24.720 1.00 90.81 96 ARG A N 1
ATOM 769 C CA . ARG A 1 96 ? -20.541 -1.474 25.418 1.00 90.81 96 ARG A CA 1
ATOM 770 C C . ARG A 1 96 ? -21.655 -2.345 24.828 1.00 90.81 96 ARG A C 1
ATOM 772 O O . ARG A 1 96 ? -21.480 -3.551 24.717 1.00 90.81 96 ARG A O 1
ATOM 779 N N . THR A 1 97 ? -22.770 -1.731 24.434 1.00 93.88 97 THR A N 1
ATOM 780 C CA . THR A 1 97 ? -23.908 -2.428 23.826 1.00 93.88 97 THR A CA 1
ATOM 781 C C . THR A 1 97 ? -23.511 -3.103 22.519 1.00 93.88 97 THR A C 1
ATOM 783 O O . THR A 1 97 ? -23.754 -4.291 22.369 1.00 93.88 97 THR A O 1
ATOM 786 N N . VAL A 1 98 ? -22.814 -2.384 21.629 1.00 91.44 98 VAL A N 1
ATOM 787 C CA . VAL A 1 98 ? -22.351 -2.926 20.337 1.00 91.44 98 VAL A CA 1
ATOM 788 C C . VAL A 1 98 ? -21.412 -4.118 20.536 1.00 91.44 98 VAL A C 1
ATOM 790 O O . VAL A 1 98 ? -21.489 -5.101 19.805 1.00 91.44 98 VAL A O 1
ATOM 793 N N . VAL A 1 99 ? -20.524 -4.043 21.532 1.00 92.38 99 VAL A N 1
ATOM 794 C CA . VAL A 1 99 ? -19.601 -5.144 21.846 1.00 92.38 99 VAL A CA 1
ATOM 795 C C . VAL A 1 99 ? -20.358 -6.366 22.359 1.00 92.38 99 VAL A C 1
ATOM 797 O O . VAL A 1 99 ? -20.095 -7.470 21.893 1.00 92.38 99 VAL A O 1
ATOM 800 N N . ASN A 1 100 ? -21.303 -6.181 23.282 1.00 96.50 100 ASN A N 1
ATOM 801 C CA . ASN A 1 100 ? -22.097 -7.287 23.814 1.00 96.50 100 ASN A CA 1
ATOM 802 C C . ASN A 1 100 ? -22.941 -7.947 22.714 1.00 96.50 100 ASN A C 1
ATOM 804 O O . ASN A 1 100 ? -22.851 -9.155 22.541 1.00 96.50 100 ASN A O 1
ATOM 808 N N . GLU A 1 101 ? -23.652 -7.157 21.902 1.00 96.00 101 GLU A N 1
ATOM 809 C CA . GLU A 1 101 ? -24.457 -7.671 20.785 1.00 96.00 101 GLU A CA 1
ATOM 810 C C . GLU A 1 101 ? -23.624 -8.505 19.804 1.00 96.00 101 GLU A C 1
ATOM 812 O O . GLU A 1 101 ? -24.107 -9.503 19.274 1.00 96.00 101 GLU A O 1
ATOM 817 N N . TYR A 1 102 ? -22.367 -8.129 19.549 1.00 94.12 102 TYR A N 1
ATOM 818 C CA . TYR A 1 102 ? -21.478 -8.933 18.711 1.00 94.12 102 TYR A CA 1
ATOM 819 C C . TYR A 1 102 ? -21.234 -10.328 19.305 1.00 94.12 102 TYR A C 1
ATOM 821 O O . TYR A 1 102 ? -21.367 -11.317 18.585 1.00 94.12 102 TYR A O 1
ATOM 829 N N . PHE A 1 103 ? -20.897 -10.420 20.596 1.00 95.56 103 PHE A N 1
ATOM 830 C CA . PHE A 1 103 ? -20.635 -11.706 21.251 1.00 95.56 103 PHE A CA 1
ATOM 831 C C . PHE A 1 103 ? -21.905 -12.543 21.429 1.00 95.56 103 PHE A C 1
ATOM 833 O O . PHE A 1 103 ? -21.850 -13.746 21.188 1.00 95.56 103 PHE A O 1
ATOM 840 N N . ASP A 1 104 ? -23.039 -11.914 21.745 1.00 95.81 104 ASP A N 1
ATOM 841 C CA . ASP A 1 104 ? -24.338 -12.589 21.844 1.00 95.81 104 ASP A CA 1
ATOM 842 C C . ASP A 1 104 ? -24.715 -13.235 20.497 1.00 95.81 104 ASP A C 1
ATOM 844 O O . ASP A 1 104 ? -25.089 -14.406 20.423 1.00 95.81 104 ASP A O 1
ATOM 848 N N . ASN A 1 105 ? -24.548 -12.497 19.392 1.00 95.50 105 ASN A N 1
ATOM 849 C CA . ASN A 1 105 ? -24.784 -13.034 18.051 1.00 95.50 105 ASN A CA 1
ATOM 850 C C . ASN A 1 105 ? -23.766 -14.119 17.678 1.00 95.50 105 ASN A C 1
ATOM 852 O O . ASN A 1 105 ? -24.127 -15.110 17.041 1.00 95.50 105 ASN A O 1
ATOM 856 N N . LEU A 1 106 ? -22.502 -13.955 18.076 1.00 94.19 106 LEU A N 1
ATOM 857 C CA . LEU A 1 106 ? -21.453 -14.934 17.811 1.00 94.19 106 LEU A CA 1
ATOM 858 C C . LEU A 1 106 ? -21.759 -16.272 18.497 1.00 94.19 106 LEU A C 1
ATOM 860 O O . LEU A 1 106 ? -21.656 -17.315 17.853 1.00 94.19 106 LEU A O 1
ATOM 864 N N . GLU A 1 107 ? -22.196 -16.249 19.757 1.00 93.62 107 GLU A N 1
ATOM 865 C CA . GLU A 1 107 ? -22.592 -1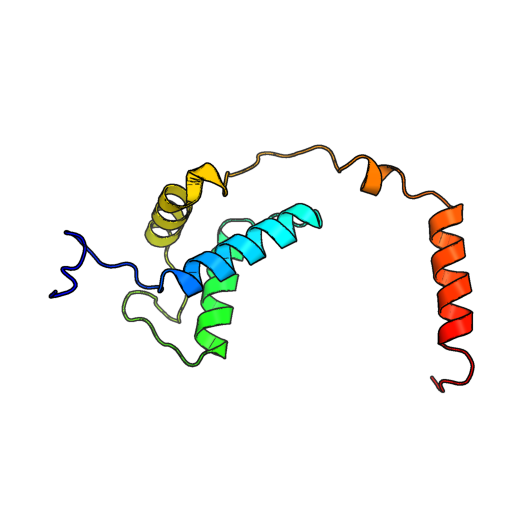7.443 20.511 1.00 93.62 107 GLU A CA 1
ATOM 866 C C . GLU A 1 107 ? -23.725 -18.207 19.812 1.00 93.62 107 GLU A C 1
ATOM 868 O O . GLU A 1 107 ? -23.634 -19.424 19.637 1.00 93.62 107 GLU A O 1
ATOM 873 N N . ILE A 1 108 ? -24.741 -17.494 19.311 1.00 93.88 108 ILE A N 1
ATOM 874 C CA . ILE A 1 108 ? -25.826 -18.098 18.522 1.00 93.88 108 ILE A CA 1
ATOM 875 C C . ILE A 1 108 ? -25.265 -18.787 17.273 1.00 93.88 108 ILE A C 1
ATOM 877 O O . ILE A 1 108 ? -25.626 -19.926 16.983 1.00 93.88 108 ILE A O 1
ATOM 881 N N . THR A 1 109 ? -24.372 -18.121 16.533 1.00 92.50 109 THR A N 1
ATOM 882 C CA . THR A 1 109 ? -23.827 -18.674 15.280 1.00 92.50 109 THR A CA 1
ATOM 883 C C . THR A 1 109 ? -22.890 -19.862 15.481 1.00 92.50 109 THR A C 1
ATOM 885 O O . THR A 1 109 ? -22.774 -20.698 14.588 1.00 92.50 109 THR A O 1
ATOM 888 N N . LEU A 1 110 ? -22.230 -19.949 16.637 1.00 91.62 110 LEU A N 1
ATOM 889 C CA . LEU A 1 110 ? -21.324 -21.043 16.987 1.00 91.62 110 LEU A CA 1
ATOM 890 C C . LEU A 1 110 ? -22.039 -22.209 17.687 1.00 91.62 110 LEU A C 1
ATOM 892 O O . LEU A 1 110 ? -21.419 -23.241 17.946 1.00 91.62 110 LEU A O 1
ATOM 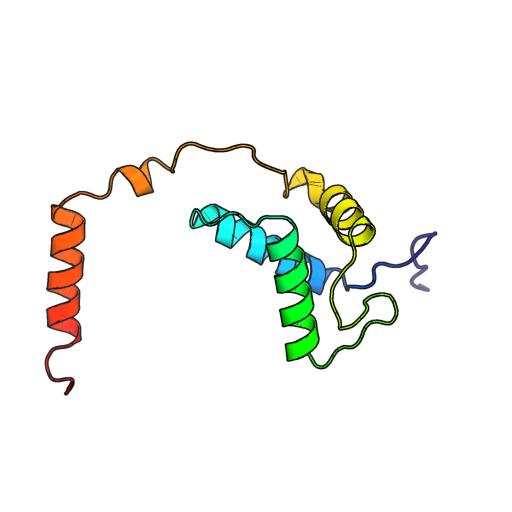896 N N . SER A 1 111 ? -23.337 -22.078 17.979 1.00 91.69 111 SER A N 1
ATOM 897 C CA . SER A 1 111 ? -24.118 -23.127 18.629 1.00 91.69 111 SER A CA 1
ATOM 898 C C . SER A 1 111 ? -24.086 -24.430 17.819 1.00 91.69 111 SER A C 1
ATOM 900 O O . SER A 1 111 ? -24.474 -24.473 16.652 1.00 91.69 111 SER A O 1
ATOM 902 N N . GLY A 1 112 ? -23.607 -25.509 18.445 1.00 86.69 112 GLY A N 1
ATOM 903 C CA . GLY A 1 112 ? -23.509 -26.835 17.825 1.00 86.69 112 GLY A CA 1
ATOM 904 C C . GLY A 1 112 ? -22.243 -27.080 16.997 1.00 86.69 112 GLY A C 1
ATOM 905 O O . GLY A 1 112 ? -22.086 -28.185 16.476 1.00 86.69 112 GLY A O 1
ATOM 906 N N . ILE A 1 113 ? -21.328 -26.109 16.903 1.00 85.75 113 ILE A N 1
ATOM 907 C CA . ILE A 1 113 ? -19.999 -26.325 16.324 1.00 85.75 113 ILE A CA 1
ATOM 908 C C . ILE A 1 113 ? -19.065 -26.823 17.442 1.00 85.75 113 ILE A C 1
ATOM 910 O O . ILE A 1 113 ? -18.889 -26.120 18.438 1.00 85.75 113 ILE A O 1
ATOM 914 N N . PRO A 1 114 ? -18.497 -28.039 17.335 1.00 77.81 114 PRO A N 1
ATOM 915 C CA . PRO A 1 114 ? -17.547 -28.542 18.322 1.00 77.81 114 PRO A CA 1
ATOM 916 C C . PRO A 1 114 ? -16.258 -27.693 18.346 1.00 77.81 114 PRO A C 1
ATOM 918 O O . PRO A 1 114 ? -15.904 -27.115 17.316 1.00 77.81 114 PRO A O 1
ATOM 921 N N . PRO A 1 115 ? -15.587 -27.608 19.511 1.00 74.88 115 PRO A N 1
ATOM 922 C CA . PRO A 1 115 ? -14.419 -26.752 19.726 1.00 74.88 115 PRO A CA 1
ATOM 923 C C . PRO A 1 115 ? -13.187 -27.156 18.907 1.00 74.88 115 PRO A C 1
ATOM 925 O O . PRO A 1 115 ? -13.020 -28.365 18.622 1.00 74.88 115 PRO A O 1
#

Mean predicted aligned error: 8.62 Å

Foldseek 3Di:
DPPDDPPDDDDQDDPVRLVVLLVVQVVCVVVVNHDDLQRSQVVQLVVCVVVVHDGPCDDSSGDDPVSSVVSCVVVVVRDDDDPDDDDDVVVVPDDPVNVVVVVVVVCVVCPPPDD

Nearest PDB structures (foldseek):
  6ptj-assembly1_B  TM=2.162E-01  e=6.034E+00  Saccharomyces cerevisiae S288C

Solvent-accessible surface area (backbone atoms only — not comparable to full-atom values): 7281 Å² total; per-residue (Å²): 132,86,84,76,73,73,90,71,87,74,72,93,59,53,72,67,57,50,47,56,52,51,51,52,46,50,51,33,36,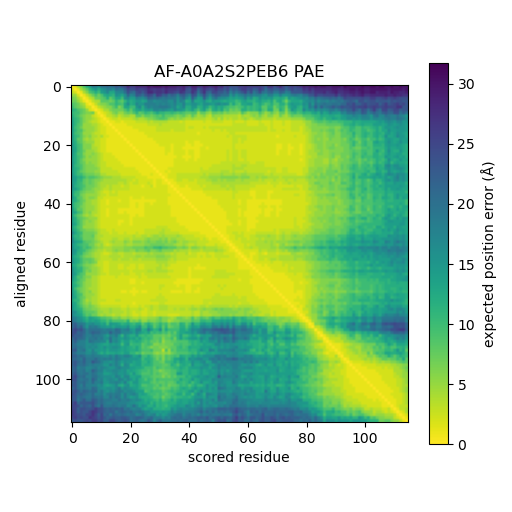74,76,70,54,62,68,51,75,65,52,53,31,49,51,52,20,53,50,29,59,77,68,74,50,81,51,91,92,24,68,92,39,36,60,52,68,72,54,51,56,52,52,41,64,77,38,50,92,81,48,72,94,74,97,75,77,82,77,54,67,76,73,70,62,69,44,74,64,60,56,48,53,51,53,57,52,47,53,63,73,48,62,92,60,81,134

pLDDT: mean 87.85, std 10.55, range [44.53, 97.56]